Protein AF-A0A9W8W4I3-F1 (afdb_monomer_lite)

pLDDT: mean 74.76, std 13.91, range [34.69, 90.19]

Secondary structure (DSSP, 8-state):
-HHHHHHHHHHTT--TTS-----S------B-EEEEETTTTTEEEEE-TTS-HHHHHHHHSS----SSSSSSS-TTEEE-SSS-----SSS-TTGGGTEEEGGG--BPPP---

Structure (mmCIF, N/CA/C/O backbone):
data_AF-A0A9W8W4I3-F1
#
_entry.id   AF-A0A9W8W4I3-F1
#
loop_
_atom_site.group_PDB
_atom_site.id
_atom_site.type_symbol
_atom_site.label_atom_id
_atom_site.label_alt_id
_atom_site.label_comp_id
_atom_site.label_asym_id
_atom_site.label_entity_id
_atom_site.label_seq_id
_atom_site.pdbx_PDB_ins_code
_atom_site.Cartn_x
_atom_site.Cartn_y
_atom_site.Cartn_z
_atom_site.occupancy
_atom_site.B_iso_or_equiv
_atom_site.auth_seq_id
_atom_site.auth_comp_id
_atom_site.auth_asym_id
_atom_site.auth_atom_id
_atom_site.pdbx_PDB_model_num
ATOM 1 N N . MET A 1 1 ? -12.567 12.238 12.700 1.00 61.09 1 MET A N 1
ATOM 2 C CA . MET A 1 1 ? -13.772 11.683 13.364 1.00 61.09 1 MET A CA 1
ATOM 3 C C . MET A 1 1 ? -13.578 10.233 13.811 1.00 61.09 1 MET A C 1
ATOM 5 O O . MET A 1 1 ? -13.747 9.965 14.991 1.00 61.09 1 MET A O 1
ATOM 9 N N . THR A 1 2 ? -13.139 9.313 12.946 1.00 72.50 2 THR A N 1
ATOM 10 C CA . THR A 1 2 ? -12.969 7.885 13.303 1.00 72.50 2 THR A CA 1
ATOM 11 C C . THR A 1 2 ? -11.920 7.619 14.394 1.00 72.50 2 THR A C 1
ATOM 13 O O . THR A 1 2 ? -12.077 6.681 15.165 1.00 72.50 2 THR A O 1
ATOM 16 N N . ALA A 1 3 ? -10.867 8.442 14.498 1.00 75.88 3 ALA A N 1
ATOM 17 C CA . ALA A 1 3 ? -9.850 8.311 15.551 1.00 75.88 3 ALA A CA 1
ATOM 18 C C . ALA A 1 3 ? -10.439 8.506 16.962 1.00 75.88 3 ALA A C 1
ATOM 20 O O . ALA A 1 3 ? -10.326 7.615 17.796 1.00 75.88 3 ALA A O 1
ATOM 21 N N . ALA A 1 4 ? -11.170 9.603 17.183 1.00 80.00 4 ALA A N 1
ATOM 22 C CA . ALA A 1 4 ? -11.832 9.880 18.460 1.00 80.00 4 ALA A CA 1
ATOM 23 C C . ALA A 1 4 ? -12.887 8.816 18.824 1.00 80.00 4 ALA A C 1
ATOM 25 O O . ALA A 1 4 ? -13.026 8.444 19.985 1.00 80.00 4 ALA A O 1
ATOM 26 N N . ALA A 1 5 ? -13.606 8.276 17.832 1.00 81.12 5 ALA A N 1
ATOM 27 C CA . ALA A 1 5 ? -14.555 7.187 18.060 1.00 81.12 5 ALA A CA 1
ATOM 28 C C . ALA A 1 5 ? -13.855 5.885 18.497 1.00 81.12 5 ALA A C 1
ATOM 30 O O . ALA A 1 5 ? -14.335 5.209 19.402 1.00 81.12 5 ALA A O 1
ATOM 31 N N . LYS A 1 6 ? -12.693 5.555 17.915 1.00 82.50 6 LYS A N 1
ATOM 32 C CA . LYS A 1 6 ? -11.877 4.403 18.340 1.00 82.50 6 LYS A CA 1
ATOM 33 C C . LYS A 1 6 ? -11.342 4.564 19.763 1.00 82.50 6 LYS A C 1
ATOM 35 O O . LYS A 1 6 ? -11.380 3.609 20.532 1.00 82.50 6 LYS A O 1
ATOM 40 N N . GLU A 1 7 ? -10.891 5.764 20.121 1.00 83.88 7 GLU A N 1
ATOM 41 C CA . GLU A 1 7 ? -10.465 6.079 21.491 1.00 83.88 7 GLU A CA 1
ATOM 42 C C . GLU A 1 7 ? -11.621 5.928 22.488 1.00 83.88 7 GLU A C 1
ATOM 44 O O . GLU A 1 7 ? -11.438 5.360 23.562 1.00 83.88 7 GLU A O 1
ATOM 49 N N . ALA A 1 8 ? -12.829 6.370 22.125 1.00 85.00 8 ALA A N 1
ATOM 50 C CA . ALA A 1 8 ? -14.014 6.206 22.963 1.00 85.00 8 ALA A CA 1
ATOM 51 C C . ALA A 1 8 ? -14.379 4.724 23.164 1.00 85.00 8 ALA A C 1
ATOM 53 O O . ALA A 1 8 ? -14.601 4.305 24.296 1.00 85.00 8 ALA A O 1
ATOM 54 N N . VAL A 1 9 ? -14.378 3.915 22.101 1.00 87.50 9 VAL A N 1
ATOM 55 C CA . VAL A 1 9 ? -14.637 2.463 22.178 1.00 87.50 9 VAL A CA 1
ATOM 56 C C . VAL A 1 9 ? -13.681 1.777 23.149 1.00 87.50 9 VAL A C 1
ATOM 58 O O . VAL A 1 9 ? -14.123 1.029 24.019 1.00 87.50 9 VAL A O 1
ATOM 61 N N . GLN A 1 10 ? -12.385 2.093 23.061 1.00 82.44 10 GLN A N 1
ATOM 62 C CA . GLN A 1 10 ? -11.383 1.579 23.996 1.00 82.44 10 GLN A CA 1
ATOM 63 C C . GLN A 1 10 ? -11.631 2.065 25.426 1.00 82.44 10 GLN A C 1
ATOM 65 O O . GLN A 1 10 ? -11.602 1.269 26.361 1.00 82.44 10 GLN A O 1
ATOM 70 N N . LYS A 1 11 ? -11.909 3.362 25.601 1.00 89.50 11 LYS A N 1
ATOM 71 C CA . LYS A 1 11 ? -12.144 3.980 26.912 1.00 89.50 11 LYS A CA 1
ATOM 72 C C . LYS A 1 11 ? -13.343 3.379 27.646 1.00 89.50 11 LYS A C 1
ATOM 74 O O . LYS A 1 11 ? -13.291 3.239 28.864 1.00 89.50 11 LYS A O 1
ATOM 79 N N . TYR A 1 12 ? -14.412 3.056 26.925 1.00 90.19 12 TYR A N 1
ATOM 80 C CA . TYR A 1 12 ? -15.641 2.503 27.498 1.00 90.19 12 TYR A CA 1
ATOM 81 C C . TYR A 1 12 ? -15.683 0.969 27.483 1.00 90.19 12 TYR A C 1
ATOM 83 O O . TYR A 1 12 ? -16.684 0.395 27.898 1.00 90.19 12 TYR A O 1
ATOM 91 N N . GLY A 1 13 ? -14.604 0.307 27.047 1.00 87.44 13 GLY A N 1
ATOM 92 C CA . GLY A 1 13 ? -14.500 -1.152 27.056 1.00 87.44 13 GLY A CA 1
ATOM 93 C C . GLY A 1 13 ? -15.525 -1.844 26.158 1.00 87.44 13 GLY A C 1
ATOM 94 O O . GLY A 1 13 ? -15.926 -2.965 26.458 1.00 87.44 13 GLY A O 1
ATOM 95 N N . ILE A 1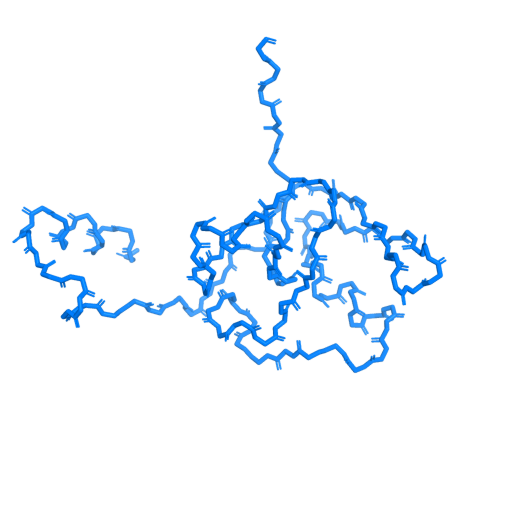 14 ? -15.969 -1.177 25.088 1.00 86.75 14 ILE A N 1
ATOM 96 C CA . ILE A 1 14 ? -16.955 -1.745 24.168 1.00 86.75 14 ILE A CA 1
ATOM 97 C C . ILE A 1 14 ? -16.282 -2.895 23.397 1.00 86.75 14 ILE A C 1
ATOM 99 O O . ILE A 1 14 ? -15.191 -2.689 22.846 1.00 86.75 14 ILE A O 1
ATOM 103 N N . PRO A 1 15 ? -16.894 -4.092 23.353 1.00 84.19 15 PRO A N 1
ATOM 104 C CA . PRO A 1 15 ? -16.361 -5.226 22.610 1.00 84.19 15 PRO A CA 1
ATOM 105 C C . PRO A 1 15 ? -16.113 -4.889 21.134 1.00 84.19 15 PRO A C 1
ATOM 107 O O . PRO A 1 15 ? -16.889 -4.187 20.485 1.00 84.19 15 PRO A O 1
ATOM 110 N N . ALA A 1 16 ? -14.998 -5.376 20.586 1.00 74.44 16 ALA A N 1
ATOM 111 C CA . ALA A 1 16 ? -14.580 -5.043 19.221 1.00 74.44 16 ALA A CA 1
ATOM 112 C C . ALA A 1 16 ? -15.505 -5.626 18.136 1.00 74.44 16 ALA A C 1
ATOM 114 O O . ALA A 1 16 ? -15.495 -5.151 17.005 1.00 74.44 16 ALA A O 1
ATOM 115 N N . ASP A 1 17 ? -16.282 -6.653 18.470 1.00 82.94 17 ASP A N 1
ATOM 116 C CA . ASP A 1 17 ? -17.307 -7.270 17.628 1.00 82.94 17 ASP A CA 1
ATOM 117 C C . ASP A 1 17 ? -18.629 -6.489 17.604 1.00 82.94 17 ASP A C 1
ATOM 119 O O . ASP A 1 17 ? -19.450 -6.722 16.722 1.00 82.94 17 ASP A O 1
ATOM 123 N N . GLU A 1 18 ? -18.812 -5.515 18.498 1.00 84.25 18 GLU A N 1
ATOM 124 C CA . GLU A 1 18 ? -19.989 -4.638 18.518 1.00 84.25 18 GLU A CA 1
ATOM 125 C C . GLU A 1 18 ? -19.784 -3.334 17.729 1.00 84.25 18 GLU A C 1
ATOM 127 O O . GLU A 1 18 ? -20.738 -2.583 17.513 1.00 84.25 18 GLU A O 1
ATOM 132 N N . VAL A 1 19 ? -18.556 -3.041 17.275 1.00 82.12 19 VAL A N 1
ATOM 133 C CA . VAL A 1 19 ? -18.240 -1.775 16.597 1.00 82.12 19 VAL A CA 1
ATOM 134 C C . VAL A 1 19 ? -17.493 -1.984 15.287 1.00 82.12 19 VAL A C 1
ATOM 136 O O . VAL A 1 19 ? -16.351 -2.440 15.251 1.00 82.12 19 VAL A O 1
ATOM 139 N N . TYR A 1 20 ? -18.111 -1.524 14.200 1.00 81.31 20 TYR A N 1
ATOM 140 C CA . TYR A 1 20 ? -17.557 -1.582 12.852 1.00 81.31 20 TYR A CA 1
ATOM 141 C C . TYR A 1 20 ? -17.165 -0.186 12.368 1.00 81.31 20 TYR A C 1
ATOM 143 O O . TYR A 1 20 ? -17.942 0.764 12.454 1.00 81.31 20 TYR A O 1
ATOM 151 N N . PHE A 1 21 ? -15.946 -0.061 11.842 1.00 78.81 21 PHE A N 1
ATOM 152 C CA . PHE A 1 21 ? -15.433 1.188 11.289 1.00 78.81 21 PHE A CA 1
ATOM 153 C C . PHE A 1 21 ? -15.090 1.021 9.817 1.00 78.81 21 PHE A C 1
ATOM 155 O O . PHE A 1 21 ? -14.251 0.193 9.464 1.00 78.81 21 PHE A O 1
ATOM 162 N N . GLU A 1 22 ? -15.644 1.895 8.986 1.00 72.19 22 GLU A N 1
ATOM 163 C CA . GLU A 1 22 ? -15.286 2.009 7.577 1.00 72.19 22 GLU A CA 1
ATOM 164 C C . GLU A 1 22 ? -14.707 3.398 7.296 1.00 72.19 22 GLU A C 1
ATOM 166 O O . GLU A 1 22 ? -15.215 4.424 7.751 1.00 72.19 22 GLU A O 1
ATOM 171 N N . ALA A 1 23 ? -13.590 3.429 6.575 1.00 72.12 23 ALA A N 1
ATOM 172 C CA . ALA A 1 23 ? -13.003 4.654 6.048 1.00 72.12 23 ALA A CA 1
ATOM 173 C C . ALA A 1 23 ? -13.549 4.929 4.639 1.00 72.12 23 ALA A C 1
ATOM 175 O O . ALA A 1 23 ? -13.405 4.085 3.763 1.00 72.12 23 ALA A O 1
ATOM 176 N N . PHE A 1 24 ? -14.129 6.107 4.408 1.00 74.06 24 PHE A N 1
ATOM 177 C CA . PHE A 1 24 ? -14.633 6.521 3.086 1.00 74.06 24 PHE A CA 1
ATOM 178 C C . PHE A 1 24 ? -13.610 7.306 2.257 1.00 74.06 24 PHE A C 1
ATOM 180 O O . PHE A 1 24 ? -13.867 7.624 1.103 1.00 74.06 24 PHE A O 1
ATOM 187 N N . ALA A 1 25 ? -12.456 7.618 2.844 1.00 66.56 25 ALA A N 1
ATOM 188 C CA . ALA A 1 25 ? -11.352 8.295 2.185 1.00 66.56 25 ALA A CA 1
ATOM 189 C C . ALA A 1 25 ? -10.027 7.782 2.755 1.00 66.56 25 ALA A C 1
ATOM 191 O O . ALA A 1 25 ? -9.958 7.409 3.933 1.00 66.56 25 ALA A O 1
ATOM 192 N N . ALA A 1 26 ? -8.979 7.800 1.934 1.00 67.12 26 ALA A N 1
ATOM 193 C CA . ALA A 1 26 ? -7.609 7.612 2.387 1.00 67.12 26 ALA A CA 1
ATOM 194 C C . ALA A 1 26 ? -6.762 8.825 1.989 1.00 67.12 26 ALA A C 1
ATOM 196 O O . ALA A 1 26 ? -7.005 9.455 0.963 1.00 67.12 26 ALA A O 1
ATOM 197 N N . GLU A 1 27 ? -5.765 9.144 2.808 1.00 66.69 27 GLU A N 1
ATOM 198 C CA . GLU A 1 27 ? -4.727 10.104 2.439 1.00 66.69 27 GLU A CA 1
ATOM 199 C C . GLU A 1 27 ? -3.759 9.434 1.459 1.00 66.69 27 GLU A C 1
ATOM 201 O O . GLU A 1 27 ? -3.183 8.391 1.779 1.00 66.69 27 GLU A O 1
ATOM 206 N N . VAL A 1 28 ? -3.595 10.033 0.278 1.00 64.31 28 VAL A N 1
ATOM 207 C CA . VAL A 1 28 ? -2.716 9.535 -0.800 1.00 64.31 28 VAL A CA 1
ATOM 208 C C . VAL A 1 28 ? -1.353 10.248 -0.799 1.00 64.31 28 VAL A C 1
ATOM 210 O O . VAL A 1 28 ? -0.449 9.872 -1.528 1.00 64.31 28 VAL A O 1
ATOM 213 N N . THR A 1 29 ? -1.155 11.241 0.069 1.00 64.62 29 THR A N 1
ATOM 214 C CA . THR A 1 29 ? 0.081 12.033 0.117 1.00 64.62 29 THR A CA 1
ATOM 215 C C . THR A 1 29 ? 1.192 11.345 0.921 1.00 64.62 29 THR A C 1
ATOM 217 O O . THR A 1 29 ? 0.961 10.931 2.064 1.00 64.62 29 THR A O 1
ATOM 220 N N . GLY A 1 30 ? 2.415 11.304 0.386 1.00 69.94 30 GLY A N 1
ATOM 221 C CA . GLY A 1 30 ? 3.620 10.895 1.120 1.00 69.94 30 GLY A CA 1
ATOM 222 C C . GLY A 1 30 ? 4.917 11.024 0.315 1.00 69.94 30 GLY A C 1
ATOM 223 O O . GLY A 1 30 ? 4.982 11.806 -0.624 1.00 69.94 30 GLY A O 1
ATOM 224 N N . ASP A 1 31 ? 5.966 10.295 0.707 1.00 76.81 31 ASP A N 1
ATOM 225 C CA . ASP A 1 31 ? 7.267 10.344 0.026 1.00 76.81 31 ASP A CA 1
ATOM 226 C C . ASP A 1 31 ? 7.290 9.441 -1.212 1.00 76.81 31 ASP A C 1
ATOM 228 O O . ASP A 1 31 ? 6.754 8.331 -1.180 1.00 76.81 31 ASP A O 1
ATOM 232 N N . ALA A 1 32 ? 7.971 9.889 -2.271 1.00 82.69 32 ALA A N 1
ATOM 233 C CA . ALA A 1 32 ? 8.177 9.093 -3.477 1.00 82.69 32 ALA A CA 1
ATOM 234 C C . ALA A 1 32 ? 9.031 7.842 -3.195 1.00 82.69 32 ALA A C 1
ATOM 236 O O . ALA A 1 32 ? 9.991 7.886 -2.420 1.00 82.69 32 ALA A O 1
ATOM 237 N N . PHE A 1 33 ? 8.712 6.727 -3.853 1.00 82.88 33 PHE A N 1
ATOM 238 C CA . PHE A 1 33 ? 9.418 5.453 -3.689 1.00 82.88 33 PHE A CA 1
ATOM 239 C C . PHE A 1 33 ? 9.416 4.615 -4.970 1.00 82.88 33 PHE A C 1
ATOM 241 O O . PHE A 1 33 ? 8.668 4.873 -5.909 1.00 82.88 33 PHE A O 1
ATOM 248 N N . GLU A 1 34 ? 10.255 3.581 -5.001 1.00 84.75 34 GLU A N 1
ATOM 249 C CA . GLU A 1 34 ? 10.337 2.633 -6.113 1.00 84.75 34 GLU A CA 1
ATOM 250 C C . GLU A 1 34 ? 9.889 1.235 -5.679 1.00 84.75 34 GLU A C 1
ATOM 252 O O . GLU A 1 34 ? 10.149 0.790 -4.557 1.00 84.75 34 GLU A O 1
ATOM 257 N N . VAL A 1 35 ? 9.215 0.527 -6.583 1.00 85.44 35 VAL A N 1
ATOM 258 C CA . VAL A 1 35 ? 8.730 -0.840 -6.383 1.00 85.44 35 VAL A CA 1
ATOM 259 C C . VAL A 1 35 ? 9.241 -1.736 -7.497 1.00 85.44 35 VAL A C 1
ATOM 261 O O . VAL A 1 35 ? 8.999 -1.479 -8.675 1.00 85.44 35 VAL A O 1
ATOM 264 N N . GLN A 1 36 ? 9.894 -2.832 -7.115 1.00 85.81 36 GLN A N 1
ATOM 265 C CA . GLN A 1 36 ? 10.289 -3.887 -8.041 1.00 85.81 36 GLN A CA 1
ATOM 266 C C . GLN A 1 36 ? 9.200 -4.959 -8.152 1.00 85.81 36 GLN A C 1
ATOM 268 O O . GLN A 1 36 ? 8.819 -5.598 -7.167 1.00 85.81 36 GLN A O 1
ATOM 273 N N . MET A 1 37 ? 8.720 -5.190 -9.372 1.00 85.88 37 MET A N 1
ATOM 274 C CA . MET A 1 37 ? 7.655 -6.144 -9.669 1.00 85.88 37 MET A CA 1
ATOM 275 C C . MET A 1 37 ? 8.224 -7.514 -10.045 1.00 85.88 37 MET A C 1
ATOM 277 O O . MET A 1 37 ? 8.380 -7.843 -11.220 1.00 85.88 37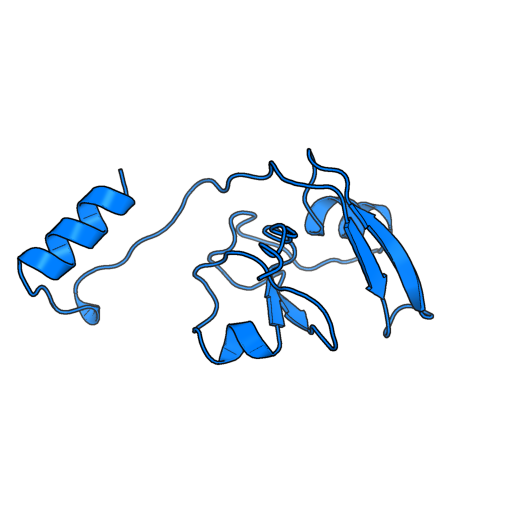 MET A O 1
ATOM 281 N N . LEU A 1 38 ? 8.472 -8.356 -9.040 1.00 84.81 38 LEU A N 1
ATOM 282 C CA . LEU A 1 38 ? 9.082 -9.684 -9.231 1.00 84.81 38 LEU A CA 1
ATOM 283 C C . LEU A 1 38 ? 8.279 -10.618 -10.158 1.00 84.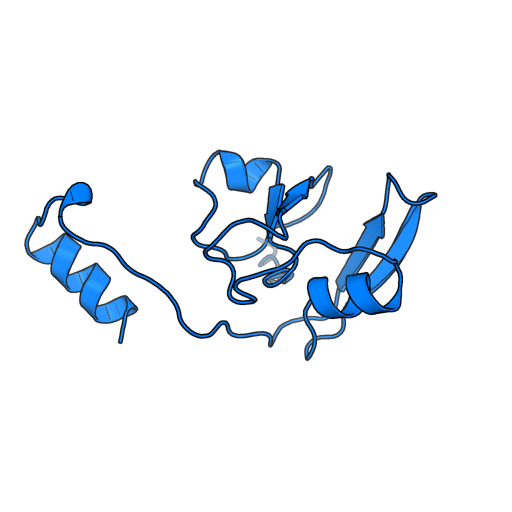81 38 LEU A C 1
ATOM 285 O O . LEU A 1 38 ? 8.833 -11.500 -10.801 1.00 84.81 38 LEU A O 1
ATOM 289 N N . ASN A 1 39 ? 6.956 -10.445 -10.243 1.00 85.25 39 ASN A N 1
ATOM 290 C CA . ASN A 1 39 ? 6.088 -11.234 -11.127 1.00 85.25 39 ASN A CA 1
ATOM 291 C C . ASN A 1 39 ? 5.802 -10.554 -12.478 1.00 85.25 39 ASN A C 1
ATOM 293 O O . ASN A 1 39 ? 4.949 -11.026 -13.228 1.00 85.25 39 ASN A O 1
ATOM 297 N N . ARG A 1 40 ? 6.476 -9.439 -12.782 1.00 84.38 40 ARG A N 1
ATOM 298 C CA . ARG A 1 40 ? 6.339 -8.678 -14.033 1.00 84.38 40 ARG A CA 1
ATOM 299 C C . ARG A 1 40 ? 7.722 -8.348 -14.601 1.00 84.38 40 ARG A C 1
ATOM 301 O O . ARG A 1 40 ? 8.033 -7.185 -14.837 1.00 84.38 40 ARG A O 1
ATOM 308 N N . ALA A 1 41 ? 8.536 -9.386 -14.797 1.00 86.44 41 ALA A N 1
ATOM 309 C CA . ALA A 1 41 ? 9.885 -9.289 -15.364 1.00 86.44 41 ALA A CA 1
ATOM 310 C C . ALA A 1 41 ? 10.800 -8.300 -14.615 1.00 86.44 41 ALA A C 1
ATOM 312 O O . ALA A 1 41 ? 11.528 -7.534 -15.238 1.00 86.44 41 ALA A O 1
ATOM 313 N N . ASP A 1 42 ? 10.707 -8.280 -13.282 1.00 84.31 42 ASP A N 1
ATOM 314 C CA . ASP A 1 42 ? 11.492 -7.404 -12.405 1.00 84.31 42 ASP A CA 1
ATOM 315 C C . ASP A 1 42 ? 11.376 -5.905 -12.728 1.00 84.31 42 ASP A C 1
ATOM 317 O O . ASP A 1 42 ? 12.250 -5.114 -12.366 1.00 84.31 42 ASP A O 1
ATOM 321 N N . LYS A 1 43 ? 10.275 -5.494 -13.376 1.00 86.56 43 LYS A N 1
ATOM 322 C CA . LYS A 1 43 ? 10.028 -4.101 -13.753 1.00 86.56 43 LYS A CA 1
ATOM 323 C C . LYS A 1 43 ? 10.049 -3.199 -12.521 1.00 86.56 43 LYS A C 1
ATOM 325 O O . LYS A 1 43 ? 9.343 -3.457 -11.544 1.00 86.56 43 LYS A O 1
ATOM 330 N N . LEU A 1 44 ? 10.839 -2.133 -12.598 1.00 87.38 44 LEU A N 1
ATOM 331 C CA . LEU A 1 44 ? 10.875 -1.071 -11.602 1.00 87.38 44 LEU A CA 1
ATOM 332 C C . LEU A 1 44 ? 9.815 -0.027 -11.936 1.00 87.38 44 LEU A C 1
ATOM 334 O O . LEU A 1 44 ? 9.703 0.419 -13.076 1.00 87.38 44 LEU A O 1
ATOM 338 N N . VAL A 1 45 ? 9.028 0.330 -10.930 1.00 88.62 45 VAL A N 1
ATOM 339 C CA . VAL A 1 45 ? 7.940 1.296 -11.031 1.00 88.62 45 VAL A CA 1
ATOM 340 C C . VAL A 1 45 ? 8.149 2.353 -9.958 1.00 88.62 45 VAL A C 1
ATOM 342 O O . VAL A 1 45 ? 8.290 2.016 -8.783 1.00 88.62 45 VAL A O 1
ATOM 345 N N . ARG A 1 46 ? 8.176 3.622 -10.361 1.00 88.56 46 ARG A N 1
ATOM 346 C CA . ARG A 1 46 ? 8.270 4.759 -9.446 1.00 88.56 46 ARG A CA 1
ATOM 347 C C . ARG A 1 46 ? 6.871 5.236 -9.077 1.00 88.56 46 ARG A C 1
ATOM 349 O O . ARG A 1 46 ? 6.011 5.317 -9.944 1.00 88.56 46 ARG A O 1
ATOM 356 N N . VAL A 1 47 ? 6.671 5.532 -7.802 1.00 86.44 47 VAL A N 1
ATOM 357 C CA . VAL A 1 47 ? 5.453 6.133 -7.262 1.00 86.44 47 VAL A CA 1
ATOM 358 C C . VAL A 1 47 ? 5.841 7.482 -6.687 1.00 86.44 47 VAL A C 1
ATOM 360 O O . VAL A 1 47 ? 6.689 7.538 -5.792 1.00 86.44 47 VAL A O 1
ATOM 363 N N . ASP A 1 48 ? 5.272 8.558 -7.221 1.00 85.94 48 ASP A N 1
ATOM 364 C CA . ASP A 1 48 ? 5.516 9.901 -6.705 1.00 85.94 48 ASP A CA 1
ATOM 365 C C . ASP A 1 48 ? 4.621 10.213 -5.493 1.00 85.94 48 ASP A C 1
ATOM 367 O O . ASP A 1 48 ? 3.673 9.497 -5.180 1.00 85.94 48 ASP A O 1
ATOM 371 N N . GLY A 1 49 ? 4.943 11.283 -4.764 1.00 80.31 49 GLY A N 1
ATOM 372 C CA . GLY A 1 49 ? 4.327 11.582 -3.466 1.00 80.31 49 GLY A CA 1
ATOM 373 C C . GLY A 1 49 ? 2.854 12.006 -3.494 1.00 80.31 49 GLY A C 1
ATOM 374 O O . GLY A 1 49 ? 2.241 12.157 -2.437 1.00 80.31 49 GLY A O 1
ATOM 375 N N . GLU A 1 50 ? 2.298 12.217 -4.685 1.00 80.50 50 GLU A N 1
ATOM 376 C CA . GLU A 1 50 ? 0.921 12.672 -4.908 1.00 80.50 50 GLU A CA 1
ATOM 377 C C . GLU A 1 50 ? 0.026 11.582 -5.518 1.00 80.50 50 GLU A C 1
ATOM 379 O O . GLU A 1 50 ? -1.153 11.830 -5.761 1.00 80.50 50 GLU A O 1
ATOM 384 N N . GLU A 1 51 ? 0.559 10.379 -5.757 1.00 81.25 51 GLU A N 1
ATOM 385 C CA . GLU A 1 51 ? -0.187 9.265 -6.342 1.00 81.25 51 GLU A CA 1
ATOM 386 C C . GLU A 1 51 ? -0.008 7.963 -5.553 1.00 81.25 51 GLU A C 1
ATOM 388 O O . GLU A 1 51 ? 0.973 7.727 -4.850 1.00 81.25 51 GLU A O 1
ATOM 393 N N . SER A 1 52 ? -0.989 7.079 -5.673 1.00 84.56 52 SER A N 1
ATOM 394 C CA . SER A 1 52 ? -0.969 5.754 -5.069 1.00 84.56 52 SER A CA 1
ATOM 395 C C . SER A 1 52 ? -0.275 4.738 -5.976 1.00 84.56 52 SER A C 1
ATOM 397 O O . SER A 1 52 ? -0.374 4.780 -7.203 1.00 84.56 52 SER A O 1
ATOM 399 N N . LEU A 1 53 ? 0.320 3.699 -5.382 1.00 85.12 53 LEU A N 1
ATOM 400 C CA . LEU A 1 53 ? 0.829 2.559 -6.155 1.00 85.12 53 LEU A CA 1
ATOM 401 C C . LEU A 1 53 ? -0.272 1.898 -7.005 1.00 85.12 53 LEU A C 1
ATOM 403 O O . LEU A 1 53 ? 0.032 1.358 -8.061 1.00 85.12 53 LEU A O 1
ATOM 407 N N . LEU A 1 54 ? -1.545 1.932 -6.585 1.00 86.75 54 LEU A N 1
ATOM 408 C CA . LEU A 1 54 ? -2.650 1.421 -7.404 1.00 86.75 54 LEU A CA 1
ATOM 409 C C . LEU A 1 54 ? -2.786 2.194 -8.723 1.00 86.75 54 LEU A C 1
ATOM 411 O O . LEU A 1 54 ? -2.996 1.570 -9.762 1.00 86.75 54 LEU A O 1
ATOM 415 N N . GLU A 1 55 ? -2.680 3.522 -8.684 1.00 87.06 55 GLU A N 1
ATOM 416 C CA . GLU A 1 55 ? -2.762 4.365 -9.880 1.00 87.06 55 GLU A CA 1
ATOM 417 C C . GLU A 1 55 ? -1.604 4.079 -10.826 1.00 87.06 55 GLU A C 1
ATOM 419 O O . GLU A 1 55 ? -1.840 3.850 -12.013 1.00 87.06 55 GLU A O 1
ATOM 424 N N . VAL A 1 56 ? -0.382 3.973 -10.303 1.00 89.38 56 VAL A N 1
ATOM 425 C CA . VAL A 1 56 ? 0.776 3.629 -11.134 1.00 89.38 56 VAL A CA 1
ATOM 426 C C . VAL A 1 56 ? 0.642 2.221 -11.716 1.00 89.38 56 VAL A C 1
ATOM 428 O O . VAL A 1 56 ? 0.838 2.011 -12.911 1.00 89.38 56 VAL A O 1
ATOM 431 N N . LEU A 1 57 ? 0.212 1.244 -10.912 1.00 88.75 57 LEU A N 1
ATOM 432 C CA . LEU A 1 57 ? -0.028 -0.123 -11.378 1.00 88.75 57 LEU A CA 1
ATOM 433 C C . LEU A 1 57 ? -1.060 -0.186 -12.508 1.00 88.75 57 LEU A C 1
ATOM 435 O O . LEU A 1 57 ? -0.875 -0.963 -13.438 1.00 88.75 57 LEU A O 1
ATOM 439 N N . ARG A 1 58 ? -2.134 0.609 -12.435 1.00 89.00 58 ARG A N 1
ATOM 440 C CA . ARG A 1 58 ? -3.171 0.678 -13.479 1.00 89.00 58 ARG A CA 1
ATOM 441 C C . ARG A 1 58 ? -2.655 1.280 -14.786 1.00 89.00 58 ARG A C 1
ATOM 443 O O . ARG A 1 58 ? -3.161 0.915 -15.840 1.00 89.00 58 ARG A O 1
ATOM 450 N N . ARG A 1 59 ? -1.683 2.196 -14.726 1.00 89.38 59 ARG A N 1
ATOM 451 C CA . ARG A 1 59 ? -1.039 2.769 -15.921 1.00 89.38 59 ARG A CA 1
ATOM 452 C C . ARG A 1 59 ? -0.081 1.777 -16.575 1.00 89.38 59 ARG A C 1
ATOM 454 O O . ARG A 1 59 ? -0.003 1.713 -17.795 1.00 89.38 59 ARG A O 1
ATOM 461 N N . GLU A 1 60 ? 0.633 1.007 -15.758 1.00 88.62 60 GLU A N 1
ATOM 462 C CA . GLU A 1 60 ? 1.705 0.122 -16.219 1.00 88.62 60 GLU A CA 1
ATOM 463 C C . GLU A 1 60 ? 1.241 -1.296 -16.581 1.00 88.62 60 GLU A C 1
ATOM 465 O O . GLU A 1 60 ? 1.950 -2.003 -17.306 1.00 88.62 60 GLU A O 1
ATOM 470 N N . PHE A 1 61 ? 0.096 -1.745 -16.053 1.00 87.06 61 PHE A N 1
ATOM 471 C CA . PHE A 1 61 ? -0.390 -3.114 -16.206 1.00 87.06 61 PHE A CA 1
ATOM 472 C C . PHE A 1 61 ? -1.902 -3.185 -16.412 1.00 87.06 61 PHE A C 1
ATOM 474 O O . PHE A 1 61 ? -2.687 -2.588 -15.676 1.00 87.06 61 PHE A O 1
ATOM 481 N N . ASP A 1 62 ? -2.314 -4.056 -17.329 1.00 83.88 62 ASP A N 1
ATOM 482 C CA . ASP A 1 62 ? -3.724 -4.378 -17.506 1.00 83.88 62 ASP A CA 1
ATOM 4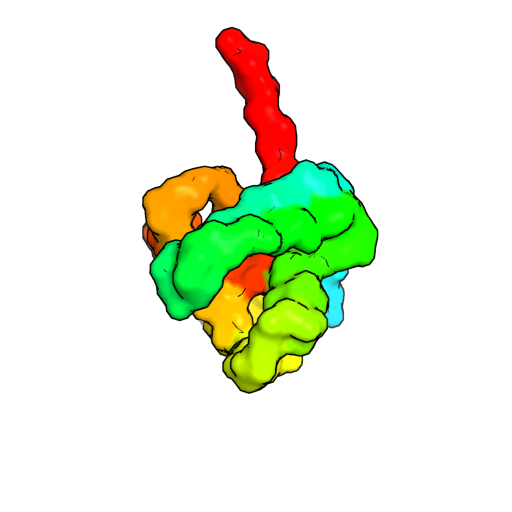83 C C . ASP A 1 62 ? -4.267 -5.209 -16.329 1.00 83.88 62 ASP A C 1
ATOM 485 O O . ASP A 1 62 ? -3.570 -6.056 -15.754 1.00 83.88 62 ASP A O 1
ATOM 489 N N . HIS A 1 63 ? -5.555 -5.016 -16.028 1.00 81.38 63 HIS A N 1
ATOM 490 C CA . HIS A 1 63 ? -6.345 -5.821 -15.084 1.00 81.38 63 HIS A CA 1
ATOM 491 C C . HIS A 1 63 ? -5.848 -5.810 -13.626 1.00 81.38 63 HIS A C 1
ATOM 493 O O . HIS A 1 63 ? -5.714 -6.858 -12.991 1.00 81.38 63 HIS A O 1
ATOM 499 N N . VAL A 1 64 ? -5.618 -4.625 -13.050 1.00 85.75 64 VAL A N 1
ATOM 500 C CA . VAL A 1 64 ? -5.308 -4.493 -11.615 1.00 85.75 64 VAL A CA 1
ATOM 501 C C . VAL A 1 64 ? -6.601 -4.517 -10.778 1.00 85.75 64 VAL A C 1
ATOM 503 O O . VAL A 1 64 ? -7.389 -3.565 -10.832 1.00 85.75 64 VAL A O 1
ATOM 506 N N . PRO A 1 65 ? -6.848 -5.577 -9.979 1.00 85.38 65 PRO A N 1
ATOM 507 C CA . PRO A 1 65 ? -8.097 -5.729 -9.242 1.00 85.38 65 PRO A CA 1
ATOM 508 C C . PRO A 1 65 ? -8.236 -4.640 -8.174 1.00 85.38 65 PRO A C 1
ATOM 510 O O . PRO A 1 65 ? -7.326 -4.372 -7.389 1.00 85.38 65 PRO A O 1
ATOM 513 N N . SER A 1 66 ? -9.395 -3.992 -8.145 1.00 86.44 66 SER A N 1
ATOM 514 C CA . SER A 1 66 ? -9.676 -2.845 -7.277 1.00 86.44 66 SER A CA 1
ATOM 515 C C . SER A 1 66 ? -11.184 -2.690 -7.064 1.00 86.44 66 SER A C 1
ATOM 517 O O . SER A 1 66 ? -11.976 -3.177 -7.863 1.00 86.44 66 SER A O 1
ATOM 519 N N . SER A 1 67 ? -11.581 -2.097 -5.934 1.00 87.50 67 SER A N 1
ATOM 520 C CA . SER A 1 67 ? -12.999 -1.878 -5.604 1.00 87.50 67 SER A CA 1
ATOM 521 C C . SER A 1 67 ? -13.186 -0.658 -4.701 1.00 87.50 67 SER A C 1
ATOM 523 O O . SER A 1 67 ? -13.644 0.368 -5.175 1.00 87.50 67 SER A O 1
ATOM 525 N N . CYS A 1 68 ? -12.794 -0.729 -3.422 1.00 82.19 68 CYS A N 1
ATOM 526 C CA . CYS A 1 68 ? -13.077 0.370 -2.488 1.00 82.19 68 CYS A CA 1
ATOM 527 C C . CYS A 1 68 ? -12.190 1.606 -2.678 1.00 82.19 68 CYS A C 1
ATOM 529 O O . CYS A 1 68 ? -12.562 2.667 -2.210 1.00 82.19 68 CYS A O 1
ATOM 531 N N . GLU A 1 69 ? -10.981 1.435 -3.232 1.00 83.50 69 GLU A N 1
ATOM 532 C CA . GLU A 1 69 ? -10.002 2.524 -3.426 1.00 83.50 69 GLU A CA 1
ATOM 533 C C . GLU A 1 69 ? -9.787 3.394 -2.177 1.00 83.50 69 GLU A C 1
ATOM 535 O O . GLU A 1 69 ? -9.639 4.595 -2.259 1.00 83.50 69 GLU A O 1
ATOM 540 N N . VAL A 1 70 ? -9.826 2.778 -0.992 1.00 78.25 70 VAL A N 1
ATOM 541 C CA . VAL A 1 70 ? -9.573 3.418 0.314 1.00 78.25 70 VAL A CA 1
ATOM 542 C C . VAL A 1 70 ? -8.902 2.454 1.304 1.00 78.25 70 VAL A C 1
ATOM 544 O O . VAL A 1 70 ? -8.689 2.782 2.463 1.00 78.25 70 VAL A O 1
ATOM 547 N N . GLY A 1 71 ? -8.567 1.232 0.864 1.00 75.94 71 GLY A N 1
ATOM 548 C CA . GLY A 1 71 ? -7.835 0.252 1.677 1.00 75.94 71 GLY A CA 1
ATOM 549 C C . GLY A 1 71 ? -8.650 -0.563 2.696 1.00 75.94 71 GLY A C 1
ATOM 550 O O . GLY A 1 71 ? -8.049 -1.127 3.611 1.00 75.94 71 GLY A O 1
ATOM 551 N N . ASN A 1 72 ? -9.975 -0.690 2.530 1.00 78.81 72 ASN A N 1
ATOM 552 C CA . ASN A 1 72 ? -10.835 -1.447 3.462 1.00 78.81 72 ASN A CA 1
ATOM 553 C C . ASN A 1 72 ? -11.302 -2.825 2.953 1.00 78.81 72 ASN A C 1
ATOM 555 O O . ASN A 1 72 ? -11.533 -3.712 3.765 1.00 78.81 72 ASN A O 1
ATOM 559 N N . CYS A 1 73 ? -11.432 -3.041 1.636 1.00 82.69 73 CYS A N 1
ATOM 560 C CA . CYS A 1 73 ? -11.999 -4.297 1.103 1.00 82.69 73 CYS A CA 1
ATOM 561 C C . CYS A 1 73 ? -10.965 -5.397 0.799 1.00 82.69 73 CYS A C 1
ATOM 563 O O . CYS A 1 73 ? -11.301 -6.575 0.742 1.00 82.69 73 CYS A O 1
ATOM 565 N N . GLY A 1 74 ? -9.698 -5.033 0.572 1.00 81.19 74 GLY A N 1
ATOM 566 C CA . GLY A 1 74 ? -8.633 -5.993 0.260 1.00 81.19 74 GLY A CA 1
ATOM 567 C C . GLY A 1 74 ? -8.524 -6.451 -1.203 1.00 81.19 74 GLY A C 1
ATOM 568 O O . GLY A 1 74 ? -7.622 -7.232 -1.503 1.00 81.19 74 GLY A O 1
ATOM 569 N N . THR A 1 75 ? -9.358 -5.959 -2.126 1.00 85.69 75 THR A N 1
ATOM 570 C CA . THR A 1 75 ? -9.311 -6.344 -3.553 1.00 85.69 75 THR A CA 1
ATOM 571 C C . THR A 1 75 ? -7.965 -6.025 -4.216 1.00 85.69 75 THR A C 1
ATOM 573 O O . THR A 1 75 ? -7.449 -6.837 -4.977 1.00 85.69 75 THR A O 1
ATOM 576 N N . CYS A 1 76 ? -7.342 -4.893 -3.871 1.00 83.69 76 CYS A N 1
ATOM 577 C CA . CYS A 1 76 ? -6.048 -4.458 -4.416 1.00 83.69 76 CYS A CA 1
ATOM 578 C C . CYS A 1 76 ? -4.826 -4.986 -3.637 1.00 83.69 76 CYS A C 1
ATOM 580 O O . CYS A 1 76 ? -3.770 -4.349 -3.597 1.00 83.69 76 CYS A O 1
ATOM 582 N N . LYS A 1 77 ? -4.968 -6.121 -2.946 1.00 84.06 77 LYS A N 1
ATOM 583 C CA . LYS A 1 77 ? -3.890 -6.710 -2.144 1.00 84.06 77 LYS A CA 1
ATOM 584 C C . LYS A 1 77 ? -2.764 -7.229 -3.040 1.00 84.06 77 LYS A C 1
ATOM 586 O O . LYS A 1 77 ? -2.985 -8.087 -3.889 1.00 84.06 77 LYS A O 1
ATOM 591 N N . VAL A 1 78 ? -1.540 -6.796 -2.755 1.00 83.00 78 VAL A N 1
ATOM 592 C CA . VAL A 1 78 ? -0.310 -7.261 -3.408 1.00 83.00 78 VAL A CA 1
ATOM 593 C C . VAL A 1 78 ? 0.624 -7.903 -2.383 1.00 83.00 78 VAL A C 1
ATOM 595 O O . VAL A 1 78 ? 0.653 -7.523 -1.209 1.00 83.00 78 VAL A O 1
ATOM 598 N N . LYS A 1 79 ? 1.359 -8.937 -2.801 1.00 83.00 79 LYS A N 1
ATOM 599 C CA . LYS A 1 79 ? 2.335 -9.628 -1.947 1.00 83.00 79 LYS A CA 1
ATOM 600 C C . LYS A 1 79 ? 3.625 -8.812 -1.894 1.00 83.00 79 LYS A C 1
ATOM 602 O O . LYS A 1 79 ? 4.106 -8.374 -2.930 1.00 83.00 79 LYS A O 1
ATOM 607 N N . VAL A 1 80 ? 4.200 -8.662 -0.703 1.00 79.69 80 VAL A N 1
ATOM 608 C CA . VAL A 1 80 ? 5.471 -7.954 -0.496 1.00 79.69 80 VAL A CA 1
ATOM 609 C C . VAL A 1 80 ? 6.535 -8.968 -0.122 1.00 79.69 80 VAL A C 1
ATOM 611 O O . VAL A 1 80 ? 6.351 -9.721 0.836 1.00 79.69 80 VAL A O 1
ATOM 614 N N . ASN A 1 81 ? 7.627 -8.998 -0.884 1.00 75.94 81 ASN A N 1
ATOM 615 C CA . ASN A 1 81 ? 8.747 -9.898 -0.619 1.00 75.94 81 ASN A CA 1
ATOM 616 C C . ASN A 1 81 ? 9.787 -9.239 0.299 1.00 75.94 81 ASN A C 1
ATOM 618 O O . ASN A 1 81 ? 10.207 -9.825 1.292 1.00 75.94 81 ASN A O 1
ATOM 622 N N . THR A 1 82 ? 10.135 -7.988 0.002 1.00 67.12 82 THR A N 1
ATOM 623 C CA . THR A 1 82 ? 11.096 -7.154 0.732 1.00 67.12 82 THR A CA 1
ATOM 624 C C . THR A 1 82 ? 10.603 -5.701 0.731 1.00 67.12 82 THR A C 1
ATOM 626 O O . THR A 1 82 ? 9.839 -5.312 -0.149 1.00 67.12 82 THR A O 1
ATOM 629 N N . GLY A 1 83 ? 10.990 -4.904 1.733 1.00 63.59 83 GLY A N 1
ATOM 630 C CA . GLY A 1 83 ? 10.621 -3.482 1.828 1.00 63.59 83 GLY A CA 1
ATO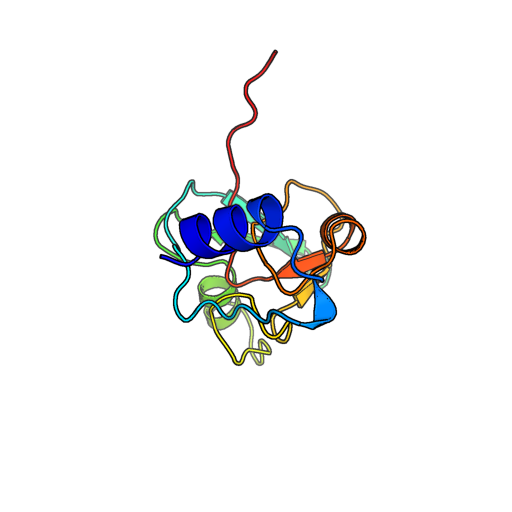M 631 C C . GLY A 1 83 ? 9.572 -3.136 2.895 1.00 63.59 83 GLY A C 1
ATOM 632 O O . GLY A 1 83 ? 8.939 -4.008 3.504 1.00 63.59 83 GLY A O 1
ATOM 633 N N . ARG A 1 84 ? 9.440 -1.828 3.163 1.00 59.78 84 ARG A N 1
ATOM 634 C CA . ARG A 1 84 ? 8.548 -1.256 4.188 1.00 59.78 84 ARG A CA 1
ATOM 635 C C . ARG A 1 84 ? 7.119 -1.155 3.650 1.00 59.78 84 ARG A C 1
ATOM 637 O O . ARG A 1 84 ? 6.905 -1.001 2.453 1.00 59.78 84 ARG A O 1
ATOM 644 N N . ARG A 1 85 ? 6.137 -1.325 4.538 1.00 63.09 85 ARG A N 1
ATOM 645 C CA . ARG A 1 85 ? 4.740 -1.585 4.166 1.00 63.09 85 ARG A CA 1
ATOM 646 C C . ARG A 1 85 ? 3.803 -0.523 4.705 1.00 63.09 85 ARG A C 1
ATOM 648 O O . ARG A 1 85 ? 4.021 0.057 5.763 1.00 63.09 85 ARG A O 1
ATOM 655 N N . ALA A 1 86 ? 2.749 -0.337 3.935 1.00 58.34 86 ALA A N 1
ATOM 656 C CA . ALA A 1 86 ? 1.788 0.732 4.041 1.00 58.34 86 ALA A CA 1
ATOM 657 C C . ALA A 1 86 ? 0.707 0.572 5.110 1.00 58.34 86 ALA A C 1
ATOM 659 O O . ALA A 1 86 ? 0.421 -0.526 5.595 1.00 58.34 86 ALA A O 1
ATOM 660 N N . ARG A 1 87 ? 0.053 1.706 5.390 1.00 58.03 87 ARG A N 1
ATOM 661 C CA . ARG A 1 87 ? -1.177 1.817 6.179 1.00 58.03 87 ARG A CA 1
ATOM 662 C C . ARG A 1 87 ? -2.323 1.073 5.472 1.00 58.03 87 ARG A C 1
ATOM 664 O O . ARG A 1 87 ? -2.312 0.897 4.264 1.00 58.03 87 ARG A O 1
ATOM 671 N N . GLY A 1 88 ? -3.289 0.575 6.235 1.00 56.56 88 GLY A N 1
ATOM 672 C CA . GLY A 1 88 ? -4.419 -0.203 5.721 1.00 56.56 88 GLY A CA 1
ATOM 673 C C . GLY A 1 88 ? -5.127 -0.930 6.852 1.00 56.5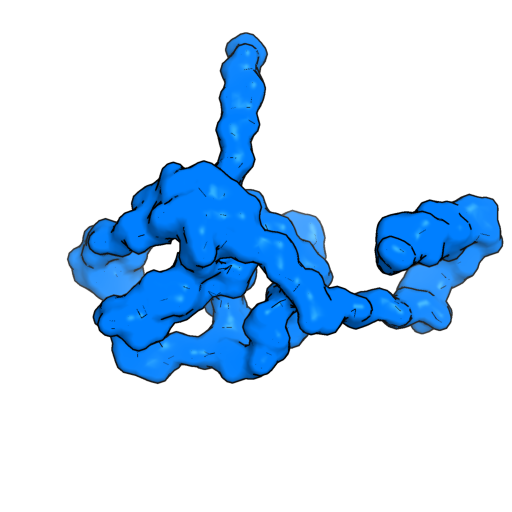6 88 GLY A C 1
ATOM 674 O O . GLY A 1 88 ? -4.475 -1.441 7.766 1.00 56.56 88 GLY A O 1
ATOM 675 N N . THR A 1 89 ? -6.454 -0.937 6.822 1.00 61.66 89 THR A N 1
ATOM 676 C CA . THR A 1 89 ? -7.303 -1.528 7.872 1.00 61.66 89 THR A CA 1
ATOM 677 C C . THR A 1 89 ? -7.766 -2.936 7.503 1.00 61.66 89 THR A C 1
ATOM 679 O O . THR A 1 89 ? -8.009 -3.739 8.396 1.00 61.66 89 THR A O 1
ATOM 682 N N . ALA A 1 90 ? -7.812 -3.273 6.205 1.00 60.97 90 ALA A N 1
ATOM 683 C CA . ALA A 1 90 ? -8.282 -4.579 5.727 1.00 60.97 90 ALA A CA 1
ATOM 684 C C . ALA A 1 90 ? -7.336 -5.754 6.041 1.00 60.97 90 ALA A C 1
ATOM 686 O O . ALA A 1 90 ? -7.705 -6.919 5.890 1.00 60.97 90 ALA A O 1
ATOM 687 N N . LEU A 1 91 ? -6.083 -5.473 6.412 1.00 58.09 91 LEU A N 1
ATOM 688 C CA . LEU A 1 91 ? -5.100 -6.491 6.772 1.00 58.09 91 LEU A CA 1
ATOM 689 C C . LEU A 1 91 ? -4.892 -6.492 8.286 1.00 58.09 91 LEU A C 1
ATOM 691 O O . LEU A 1 91 ? -4.634 -5.446 8.876 1.00 58.09 91 LEU A O 1
ATOM 695 N N . SER A 1 92 ? -4.926 -7.680 8.895 1.00 68.50 92 SER A N 1
ATOM 696 C CA . SER A 1 92 ? -4.450 -7.866 10.268 1.00 68.50 92 SER A CA 1
ATOM 697 C C . SER A 1 92 ? -2.950 -7.574 10.371 1.00 68.50 92 SER A C 1
ATOM 699 O O . SER A 1 92 ? -2.222 -7.697 9.382 1.00 68.50 92 SER A O 1
ATOM 701 N N . GLU A 1 93 ? -2.465 -7.255 11.573 1.00 68.25 93 GLU A N 1
ATOM 702 C CA . GLU A 1 93 ? -1.038 -6.988 11.829 1.00 68.25 93 GLU A CA 1
ATOM 703 C C . GLU A 1 93 ? -0.122 -8.129 11.354 1.00 68.25 93 GLU A C 1
ATOM 705 O O . GLU A 1 93 ? 0.929 -7.897 10.756 1.00 68.25 93 GLU A O 1
ATOM 710 N N . GLU A 1 94 ? -0.557 -9.381 11.512 1.00 66.44 94 GLU A N 1
ATOM 711 C CA . GLU A 1 94 ? 0.175 -10.544 11.007 1.00 66.44 94 GLU A CA 1
ATOM 712 C C . GLU A 1 94 ? 0.294 -10.531 9.471 1.00 66.44 94 GLU A C 1
ATOM 714 O O . GLU A 1 94 ? 1.371 -10.756 8.911 1.00 66.44 94 GLU A O 1
ATOM 719 N N . LYS A 1 95 ? -0.798 -10.214 8.764 1.00 63.50 95 LYS A N 1
ATOM 720 C CA . LYS A 1 95 ? -0.840 -10.186 7.292 1.00 63.50 95 LYS A CA 1
ATOM 721 C C . LYS A 1 95 ? -0.109 -8.979 6.714 1.00 63.50 95 LYS A C 1
ATOM 723 O O . LYS A 1 95 ? 0.501 -9.103 5.647 1.00 63.50 95 LYS A O 1
ATOM 728 N N . LYS A 1 96 ? -0.069 -7.860 7.446 1.00 66.00 96 LYS A N 1
ATOM 729 C CA . LYS A 1 96 ? 0.769 -6.701 7.118 1.00 66.00 96 LYS A CA 1
ATOM 730 C C . LYS A 1 96 ? 2.249 -7.055 7.046 1.00 66.00 96 LYS A C 1
ATOM 732 O O . LYS A 1 96 ? 2.996 -6.261 6.505 1.00 66.00 96 LYS A O 1
ATOM 737 N N . ARG A 1 97 ? 2.701 -8.232 7.512 1.00 65.69 97 ARG A N 1
ATOM 738 C CA . ARG A 1 97 ? 4.086 -8.705 7.324 1.00 65.69 97 ARG A CA 1
ATOM 739 C C . ARG A 1 97 ? 4.395 -9.336 5.965 1.00 65.69 97 ARG A C 1
ATOM 741 O O . ARG A 1 97 ? 5.557 -9.626 5.695 1.00 65.69 97 ARG A O 1
ATOM 748 N N . ARG A 1 98 ? 3.401 -9.626 5.129 1.00 66.75 98 ARG A N 1
ATOM 749 C CA . ARG A 1 98 ? 3.614 -10.360 3.861 1.00 66.75 98 ARG A CA 1
ATOM 750 C C . ARG A 1 98 ? 2.848 -9.773 2.679 1.00 66.75 98 ARG A C 1
ATOM 752 O O . ARG A 1 98 ? 3.050 -10.198 1.544 1.00 66.75 98 ARG A O 1
ATOM 759 N N . ALA A 1 99 ? 1.964 -8.818 2.936 1.00 65.88 99 ALA A N 1
ATOM 760 C CA . ALA A 1 99 ? 1.138 -8.183 1.928 1.00 65.88 99 ALA A CA 1
ATOM 761 C C . ALA A 1 99 ? 0.945 -6.699 2.245 1.00 65.88 99 ALA A C 1
ATOM 763 O O . ALA A 1 99 ? 1.046 -6.280 3.399 1.00 65.88 99 ALA A O 1
ATOM 764 N N . MET A 1 100 ? 0.634 -5.929 1.212 1.00 74.06 100 MET A N 1
ATOM 765 C CA . MET A 1 100 ? 0.209 -4.538 1.313 1.00 74.06 100 MET A CA 1
ATOM 766 C C . MET A 1 100 ? -1.012 -4.311 0.421 1.00 74.06 100 MET A C 1
ATOM 768 O O . MET A 1 100 ? -1.291 -5.099 -0.483 1.00 74.06 100 MET A O 1
ATOM 772 N N . LEU A 1 101 ? -1.755 -3.243 0.687 1.00 68.31 101 LEU A N 1
ATOM 773 C CA . LEU A 1 101 ? -2.839 -2.795 -0.182 1.00 68.31 101 LEU A CA 1
ATOM 774 C C . LEU A 1 101 ? -2.268 -1.730 -1.109 1.00 68.31 101 LEU A C 1
ATOM 776 O O . LEU A 1 101 ? -1.767 -0.717 -0.624 1.00 68.31 101 LEU A O 1
ATOM 780 N N . ALA A 1 102 ? -2.327 -1.962 -2.421 1.00 59.75 102 ALA A N 1
ATOM 781 C CA . ALA A 1 102 ? -1.681 -1.088 -3.400 1.00 59.75 102 ALA A CA 1
ATOM 782 C C . ALA A 1 102 ? -2.184 0.364 -3.335 1.00 59.75 102 ALA A C 1
ATOM 784 O O . ALA A 1 102 ? -1.448 1.286 -3.649 1.00 59.75 102 ALA A O 1
ATOM 785 N N . TYR A 1 103 ? -3.410 0.587 -2.859 1.00 52.03 103 TYR A N 1
ATOM 786 C CA . TYR A 1 103 ? -3.954 1.938 -2.735 1.00 52.03 103 TYR A CA 1
ATOM 787 C C . TYR A 1 103 ? -3.286 2.790 -1.642 1.00 52.03 103 TYR A C 1
ATOM 789 O O . TYR A 1 103 ? -3.324 4.006 -1.708 1.00 52.03 103 TYR A O 1
ATOM 797 N N . MET A 1 104 ? -2.666 2.174 -0.631 1.00 54.44 104 MET A N 1
ATOM 798 C CA . MET A 1 104 ? -2.128 2.904 0.528 1.00 54.44 104 MET A CA 1
ATOM 799 C C . MET A 1 104 ? -0.602 2.834 0.647 1.00 54.44 104 MET A C 1
ATOM 801 O O . MET A 1 104 ? -0.056 3.201 1.686 1.00 54.44 104 MET A O 1
ATOM 805 N N . ALA A 1 105 ? 0.076 2.329 -0.387 1.00 53.34 105 ALA A N 1
ATOM 806 C CA . ALA A 1 105 ? 1.526 2.189 -0.478 1.00 53.34 105 ALA A CA 1
ATOM 807 C C . ALA A 1 105 ? 2.250 3.517 -0.183 1.00 53.34 105 ALA A C 1
ATOM 809 O O . ALA A 1 105 ? 2.211 4.409 -1.014 1.00 53.34 105 ALA A O 1
ATOM 810 N N . LEU A 1 106 ? 2.904 3.642 0.977 1.00 53.59 106 LEU A N 1
ATOM 811 C CA . LEU A 1 106 ? 3.736 4.789 1.346 1.00 53.59 106 LEU A CA 1
ATOM 812 C C . LEU A 1 106 ? 5.019 4.280 2.010 1.00 53.59 106 LEU A C 1
ATOM 814 O O . LEU A 1 106 ? 4.962 3.386 2.865 1.00 53.59 106 LEU A O 1
ATOM 818 N N . MET A 1 107 ? 6.160 4.878 1.667 1.00 38.66 107 MET A N 1
ATOM 819 C CA . MET A 1 107 ? 7.364 4.815 2.492 1.00 38.66 107 MET A CA 1
ATOM 820 C C . MET A 1 107 ? 7.257 5.879 3.590 1.00 38.66 107 MET A C 1
ATOM 822 O O . MET A 1 107 ? 7.049 7.047 3.302 1.00 38.66 107 MET A O 1
ATOM 826 N N . THR A 1 108 ? 7.391 5.488 4.859 1.00 40.22 108 THR A N 1
ATOM 827 C CA . THR A 1 108 ? 7.705 6.438 5.939 1.00 40.22 108 THR A CA 1
ATOM 828 C C . THR A 1 108 ? 9.211 6.403 6.187 1.00 40.22 108 THR A C 1
ATOM 830 O O . THR A 1 108 ? 9.749 5.290 6.288 1.00 40.22 108 THR A O 1
ATOM 833 N N . PRO A 1 109 ? 9.887 7.554 6.339 1.00 36.81 109 PRO A N 1
ATOM 834 C CA . PRO A 1 109 ? 11.309 7.587 6.632 1.00 36.81 109 PRO A CA 1
ATOM 835 C C . PRO A 1 109 ? 11.569 6.884 7.964 1.00 36.81 109 PRO A C 1
ATOM 837 O O . PRO A 1 109 ? 10.878 7.090 8.964 1.00 36.81 109 PRO A O 1
ATOM 840 N N . GLU A 1 110 ? 12.559 6.001 7.963 1.00 41.34 110 GLU A N 1
ATOM 841 C CA . GLU A 1 110 ? 13.078 5.418 9.186 1.00 41.34 110 GLU A CA 1
ATOM 842 C C . GLU A 1 110 ? 13.882 6.515 9.887 1.00 41.34 110 GLU A C 1
ATOM 844 O O . GLU A 1 110 ? 14.845 7.028 9.320 1.00 41.34 110 GLU A O 1
ATOM 849 N N . LYS A 1 111 ? 13.487 6.916 11.103 1.00 34.91 111 LYS A N 1
ATOM 850 C CA . LYS A 1 111 ? 14.440 7.604 11.976 1.00 34.91 111 LYS A CA 1
ATOM 851 C C . LYS A 1 111 ? 15.585 6.622 12.190 1.00 34.91 111 LYS A C 1
ATOM 853 O O . LYS A 1 111 ? 15.409 5.633 12.899 1.00 34.91 111 LYS A O 1
ATOM 858 N N . SER A 1 112 ? 16.715 6.882 11.539 1.00 34.69 112 SER A N 1
ATOM 859 C CA . SER A 1 112 ? 17.990 6.267 11.875 1.00 34.69 112 SER A CA 1
ATOM 860 C C . SER A 1 112 ? 18.242 6.545 13.354 1.00 34.69 112 SER A C 1
ATOM 862 O O . SER A 1 112 ? 18.370 7.709 13.749 1.00 34.69 112 SER A O 1
ATOM 864 N N . SER A 1 113 ? 18.215 5.492 14.165 1.00 37.81 113 SER A N 1
ATOM 865 C CA . SER A 1 113 ? 18.827 5.527 15.488 1.00 37.81 113 SER A CA 1
ATOM 866 C C . SER A 1 113 ? 20.317 5.261 15.373 1.00 37.81 113 SER A C 1
ATOM 868 O O . SER A 1 113 ? 20.725 4.621 14.378 1.00 37.81 113 SER A O 1
#

Foldseek 3Di:
DVVVVVVVCVVVVPDPVVDDDDDQAADQAAAKDWDQDPPPVRDIWIDHRNAFLQVRCVVVDPDQFDDSLHQAPCRNKDFDDDDDEFDHDNDDPVRSVTIHRRSGDHDDDDPDD

Organism: NCBI:txid1435070

Sequence (113 aa):
MTAAAKEAVQKYGIPADEVYFEAFAAEVTGDAFEVQMLNRADKLVRVDGEESLLEVLRREFDHVPSSCEVGNCGTCKVKVNTGRRARGTALSEEKKRRAMLAYMALMTPEKSS

InterPro domains:
  IPR001041 2Fe-2S ferredoxin-type iron-sulfur binding domain [PF00111] (45-96)
  IPR001041 2Fe-2S ferredoxin-type iron-sulfur binding domain [PS51085] (33-113)
  IPR001041 2Fe-2S ferredoxin-type iron-sulfur binding domain [cd00207] (39-102)
  IPR006058 2Fe-2S ferredoxin, iron-sulphur binding site [PS00197] (68-76)
  IPR012675 Beta-grasp domain superfamily [G3DSA:3.10.20.30] (23-112)
  IPR036010 2Fe-2S ferredoxin-like superfamily [SSF54292] (21-96)
  IPR052353 Benzoxazolinone Detoxification Enzymes [PTHR30212] (6-102)

Radius of gyration: 15.7 Å; chains: 1; bounding box: 39×24×45 Å